Protein AF-A0A7C0VPS4-F1 (afdb_monomer_lite)

Foldseek 3Di:
DDKDQQCVVPVPDDLVVSVVVV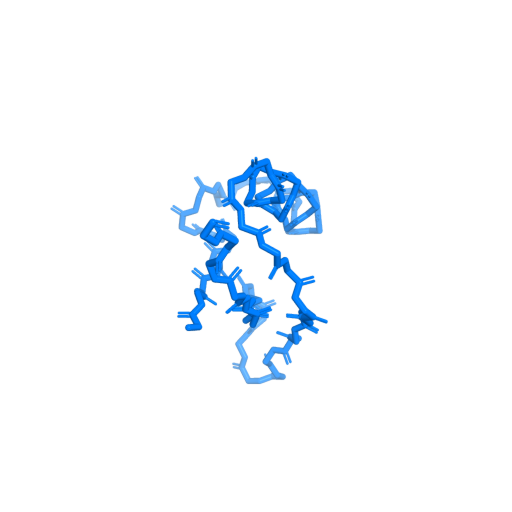VVVVVVFWAFPDKDDDPVRPSMIDTDTDGDD

Radius of gyration: 11.08 Å; chains: 1; bounding box: 19×18×32 Å

Secondary structure (DSSP, 8-state):
-EEEEHHHH-SSS-HHHHHHHHHHHHHHHSEEEEEEE-TT-TTEEEEEEE---

pLDDT: mean 95.13, std 6.0, range [60.78, 98.25]

Structure (mmCIF, N/CA/C/O backbone):
data_AF-A0A7C0VPS4-F1
#
_entry.id   AF-A0A7C0VPS4-F1
#
loop_
_atom_site.group_PDB
_atom_site.id
_atom_site.type_symbol
_atom_site.label_atom_id
_atom_site.label_alt_id
_atom_site.label_comp_id
_atom_site.label_asym_id
_atom_site.label_entity_id
_atom_site.label_seq_id
_atom_site.pdbx_PDB_ins_code
_atom_site.Cartn_x
_atom_site.Cartn_y
_atom_site.Cartn_z
_atom_site.occupancy
_atom_site.B_iso_or_equiv
_atom_site.auth_seq_id
_atom_site.auth_comp_id
_atom_site.auth_asym_id
_atom_site.auth_atom_id
_atom_site.pdbx_PDB_model_num
ATOM 1 N N . ILE A 1 1 ? -12.416 0.206 4.956 1.00 90.81 1 ILE A N 1
ATOM 2 C CA . ILE A 1 1 ? -11.477 -0.267 3.908 1.00 90.81 1 ILE A CA 1
ATOM 3 C C . ILE A 1 1 ? -10.974 0.973 3.197 1.00 90.81 1 ILE A C 1
ATOM 5 O O . ILE A 1 1 ? -11.795 1.831 2.902 1.00 90.81 1 ILE A O 1
ATOM 9 N N . LEU A 1 2 ? -9.666 1.086 2.989 1.00 96.12 2 LEU A N 1
ATOM 10 C CA . LEU A 1 2 ? -9.036 2.190 2.265 1.00 96.12 2 LEU A CA 1
ATOM 11 C C . LEU A 1 2 ? -8.485 1.677 0.933 1.00 96.12 2 LEU A C 1
ATOM 13 O O . LEU A 1 2 ? -8.161 0.494 0.807 1.00 96.12 2 LEU A O 1
ATOM 17 N N . MET A 1 3 ? -8.378 2.571 -0.045 1.00 97.25 3 MET A N 1
ATOM 18 C CA . MET A 1 3 ? -7.843 2.275 -1.370 1.00 97.25 3 MET A CA 1
ATOM 19 C C . MET A 1 3 ? -6.670 3.199 -1.663 1.00 97.25 3 MET A C 1
ATOM 21 O O . MET A 1 3 ? -6.827 4.416 -1.645 1.00 97.25 3 MET A O 1
ATOM 25 N N . ILE A 1 4 ? -5.517 2.612 -1.973 1.00 97.88 4 ILE A N 1
ATOM 26 C CA . ILE A 1 4 ? -4.353 3.339 -2.477 1.00 97.88 4 ILE A CA 1
ATOM 27 C C . ILE A 1 4 ? -4.310 3.132 -3.986 1.00 97.88 4 ILE A C 1
ATOM 29 O O . ILE A 1 4 ? -4.306 1.992 -4.452 1.00 97.88 4 ILE A O 1
ATOM 33 N N . LYS A 1 5 ? -4.273 4.228 -4.746 1.00 97.94 5 LYS A N 1
ATOM 34 C CA . LYS A 1 5 ? -4.087 4.230 -6.200 1.00 97.94 5 LYS A CA 1
ATOM 35 C C . LYS A 1 5 ? -2.781 4.949 -6.513 1.00 97.94 5 LYS A C 1
ATOM 37 O O . LYS A 1 5 ? -2.755 6.175 -6.570 1.00 97.94 5 LYS A O 1
ATOM 42 N N . ALA A 1 6 ? -1.712 4.188 -6.730 1.00 97.88 6 ALA A N 1
ATOM 43 C CA . ALA A 1 6 ? -0.353 4.723 -6.792 1.00 97.88 6 ALA A CA 1
ATOM 44 C C . ALA A 1 6 ? -0.198 5.825 -7.851 1.00 97.88 6 ALA A C 1
ATOM 46 O O . ALA A 1 6 ? 0.295 6.902 -7.549 1.00 97.88 6 ALA A O 1
ATOM 47 N N . ARG A 1 7 ? -0.742 5.620 -9.059 1.00 96.88 7 ARG A N 1
ATOM 48 C CA . ARG A 1 7 ? -0.657 6.601 -10.160 1.00 96.88 7 ARG A CA 1
ATOM 49 C C . ARG A 1 7 ? -1.443 7.896 -9.935 1.00 96.88 7 ARG A C 1
ATOM 51 O O . ARG A 1 7 ? -1.274 8.832 -10.707 1.00 96.88 7 ARG A O 1
ATOM 58 N N . SER A 1 8 ? -2.321 7.942 -8.934 1.00 98.06 8 SER A N 1
ATOM 59 C CA . SER A 1 8 ? -2.994 9.177 -8.514 1.00 98.06 8 SER A CA 1
ATOM 60 C C . SER A 1 8 ? -2.265 9.896 -7.375 1.00 98.06 8 SER A C 1
ATOM 62 O O . SER A 1 8 ? -2.637 11.021 -7.068 1.00 98.06 8 SER A O 1
ATOM 64 N N . ILE A 1 9 ? -1.252 9.263 -6.776 1.00 97.88 9 ILE A N 1
ATOM 65 C CA . ILE A 1 9 ? -0.331 9.873 -5.810 1.00 97.88 9 ILE A CA 1
ATOM 66 C C . ILE A 1 9 ? 0.874 10.416 -6.579 1.00 97.88 9 ILE A C 1
ATOM 68 O O . ILE A 1 9 ? 1.086 11.622 -6.623 1.00 97.88 9 ILE A O 1
ATOM 72 N N . ASP A 1 10 ? 1.592 9.532 -7.273 1.00 97.88 10 ASP A N 1
ATOM 73 C CA . ASP A 1 10 ? 2.684 9.889 -8.172 1.00 97.88 10 ASP A CA 1
ATOM 74 C C . ASP A 1 10 ? 2.657 8.966 -9.399 1.00 97.88 10 ASP A C 1
ATOM 76 O O . ASP A 1 10 ? 2.723 7.736 -9.318 1.00 97.88 10 ASP A O 1
ATOM 80 N N . SER A 1 11 ? 2.511 9.575 -10.573 1.00 97.44 11 SER A N 1
ATOM 81 C CA . SER A 1 11 ? 2.424 8.852 -11.843 1.00 97.44 11 SER A CA 1
ATOM 82 C C . SER A 1 11 ? 3.783 8.430 -12.404 1.00 97.44 11 SER A C 1
ATOM 84 O O . SER A 1 11 ? 3.822 7.567 -13.281 1.00 97.44 11 SER A O 1
ATOM 86 N N . THR A 1 12 ? 4.877 8.984 -11.889 1.00 97.50 12 THR A N 1
ATOM 87 C CA . THR A 1 12 ? 6.250 8.792 -12.371 1.00 97.50 12 THR A CA 1
ATOM 88 C C . THR A 1 12 ? 7.067 7.856 -11.485 1.00 97.50 12 THR A C 1
ATOM 90 O O . THR A 1 12 ? 7.954 7.168 -11.988 1.00 97.50 12 THR A O 1
ATOM 93 N N . ALA A 1 13 ? 6.734 7.768 -10.197 1.00 96.81 13 ALA A N 1
ATOM 94 C CA . ALA A 1 13 ? 7.438 6.918 -9.248 1.00 96.81 13 ALA A CA 1
ATOM 95 C C . ALA A 1 13 ? 7.109 5.418 -9.385 1.00 96.81 13 ALA A C 1
ATOM 97 O O . ALA A 1 13 ? 6.172 4.985 -10.079 1.00 96.81 13 ALA A O 1
ATOM 98 N N . ASP A 1 14 ? 7.924 4.6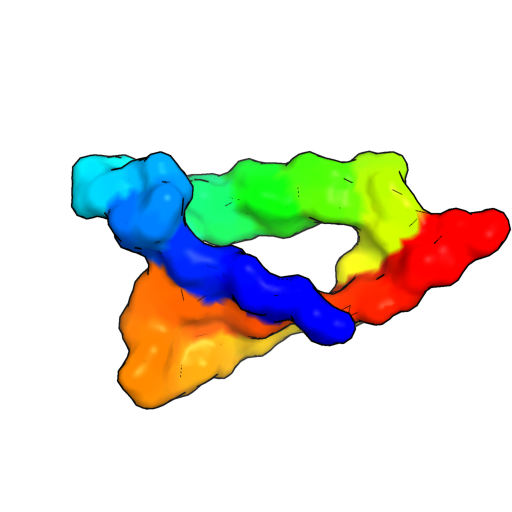07 -8.703 1.00 97.00 14 ASP A N 1
ATOM 99 C CA . ASP A 1 14 ? 7.709 3.172 -8.586 1.00 97.00 14 ASP A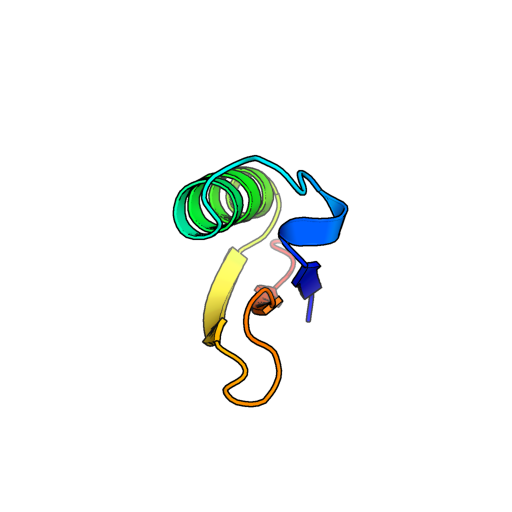 CA 1
ATOM 100 C C . ASP A 1 14 ? 6.497 2.866 -7.696 1.00 97.00 14 ASP A C 1
ATOM 102 O O . ASP A 1 14 ? 6.340 3.361 -6.580 1.00 97.00 14 ASP A O 1
ATOM 106 N N . THR A 1 15 ? 5.633 1.992 -8.201 1.00 97.12 15 THR A N 1
ATOM 107 C CA . THR A 1 15 ? 4.361 1.650 -7.564 1.00 97.12 15 THR A CA 1
ATOM 108 C C . THR A 1 15 ? 4.546 0.924 -6.235 1.00 97.12 15 THR A C 1
ATOM 110 O O . THR A 1 15 ? 3.729 1.091 -5.330 1.00 97.12 15 THR A O 1
ATOM 113 N N . ARG A 1 16 ? 5.595 0.104 -6.102 1.00 96.56 16 ARG A N 1
ATOM 114 C CA . ARG A 1 16 ? 5.851 -0.622 -4.859 1.00 96.56 16 ARG A CA 1
ATOM 115 C C . ARG A 1 16 ? 6.324 0.337 -3.770 1.00 96.56 16 ARG A C 1
ATOM 117 O O . ARG A 1 16 ? 5.813 0.228 -2.660 1.00 96.56 16 ARG A O 1
ATOM 124 N N . GLY A 1 17 ? 7.206 1.279 -4.105 1.00 97.75 17 GLY A N 1
ATOM 125 C CA . GLY A 1 17 ? 7.638 2.335 -3.185 1.00 97.75 17 GLY A CA 1
ATOM 126 C C . GLY A 1 17 ? 6.458 3.126 -2.616 1.00 97.75 17 GLY A C 1
ATOM 127 O O . GLY A 1 17 ? 6.297 3.187 -1.401 1.00 97.75 17 GLY A O 1
ATOM 128 N N . ILE A 1 18 ? 5.556 3.601 -3.487 1.00 98.25 18 ILE A N 1
ATOM 129 C CA . ILE A 1 18 ? 4.345 4.333 -3.068 1.00 98.25 18 ILE A CA 1
ATOM 130 C C . ILE A 1 18 ? 3.487 3.499 -2.106 1.00 98.25 18 ILE A C 1
ATOM 132 O O . ILE A 1 18 ? 2.986 4.003 -1.105 1.00 98.25 18 ILE A O 1
ATOM 136 N N . PHE A 1 19 ? 3.292 2.207 -2.387 1.00 98.00 19 PHE A N 1
ATOM 137 C CA . PHE A 1 19 ? 2.512 1.345 -1.497 1.00 98.00 19 PHE A CA 1
ATOM 138 C C . PHE A 1 19 ? 3.164 1.155 -0.128 1.00 98.00 19 PHE A C 1
ATOM 140 O O . PHE A 1 19 ? 2.452 1.141 0.874 1.00 98.00 19 PHE A O 1
ATOM 147 N N . GLU A 1 20 ? 4.481 0.959 -0.083 1.00 97.75 20 GLU A N 1
ATOM 148 C CA . GLU A 1 20 ? 5.220 0.780 1.168 1.00 97.75 20 GLU A CA 1
ATOM 149 C C . GLU A 1 20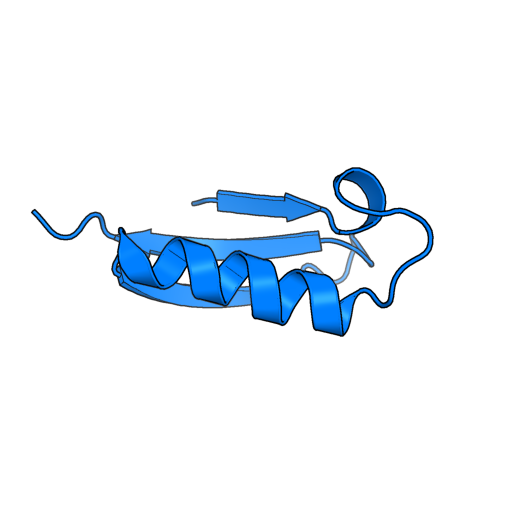 ? 5.155 2.052 2.026 1.00 97.75 20 GLU A C 1
ATOM 151 O O . GLU A 1 20 ? 4.824 1.959 3.209 1.00 97.75 20 GLU A O 1
ATOM 156 N N . GLU A 1 21 ? 5.356 3.222 1.416 1.00 98.06 21 GLU A N 1
ATOM 157 C CA . GLU A 1 21 ? 5.262 4.534 2.066 1.00 98.06 21 GLU A CA 1
ATOM 158 C C . GLU A 1 21 ? 3.850 4.814 2.594 1.00 98.06 21 GLU A C 1
ATOM 160 O O . GLU A 1 21 ? 3.659 4.961 3.801 1.00 98.06 21 GLU A O 1
ATOM 165 N N . SER A 1 22 ? 2.830 4.765 1.730 1.00 97.88 22 SER A N 1
ATOM 166 C CA . SER A 1 22 ? 1.445 5.054 2.127 1.00 97.88 22 SER A CA 1
ATOM 167 C C . SER A 1 22 ? 0.912 4.085 3.190 1.00 97.88 22 SER A C 1
ATOM 169 O O . SER A 1 22 ? 0.134 4.471 4.061 1.00 97.88 22 SER A O 1
ATOM 171 N N . VAL A 1 23 ? 1.291 2.801 3.150 1.00 97.62 23 VAL A N 1
ATOM 172 C CA . VAL A 1 23 ? 0.913 1.851 4.214 1.00 97.62 23 VAL A CA 1
ATOM 173 C C . VAL A 1 23 ? 1.679 2.138 5.507 1.00 97.62 23 VAL A C 1
ATOM 175 O O . VAL A 1 23 ? 1.123 1.920 6.585 1.00 97.62 23 VAL A O 1
ATOM 178 N N . GLY A 1 24 ? 2.924 2.611 5.413 1.00 97.25 24 GLY A N 1
ATOM 179 C CA . GLY A 1 24 ? 3.714 3.091 6.544 1.00 97.25 24 GLY A CA 1
ATOM 180 C C . GLY A 1 24 ? 3.008 4.223 7.285 1.00 97.25 24 GLY A C 1
ATOM 181 O O . GLY A 1 24 ? 2.722 4.071 8.469 1.00 97.25 24 GLY A O 1
ATOM 182 N N . GLU A 1 25 ? 2.617 5.276 6.568 1.00 95.75 25 GLU A N 1
ATOM 183 C CA . GLU A 1 25 ? 1.880 6.420 7.125 1.00 95.75 25 GLU A CA 1
ATOM 184 C C . GLU A 1 25 ? 0.558 5.993 7.779 1.00 95.75 25 GLU A C 1
ATOM 186 O O . GLU A 1 25 ? 0.240 6.383 8.902 1.00 95.75 25 GLU A O 1
ATOM 191 N N . LEU A 1 26 ? -0.213 5.117 7.120 1.00 95.12 26 LEU A N 1
ATOM 192 C CA . LEU A 1 26 ? -1.469 4.617 7.687 1.00 95.12 26 LEU A CA 1
ATOM 193 C C . LEU A 1 26 ? -1.256 3.881 9.018 1.00 95.12 26 LEU A C 1
ATOM 195 O O . LEU A 1 26 ? -2.099 3.969 9.910 1.00 95.12 26 LEU A O 1
ATOM 199 N N . ARG A 1 27 ? -0.1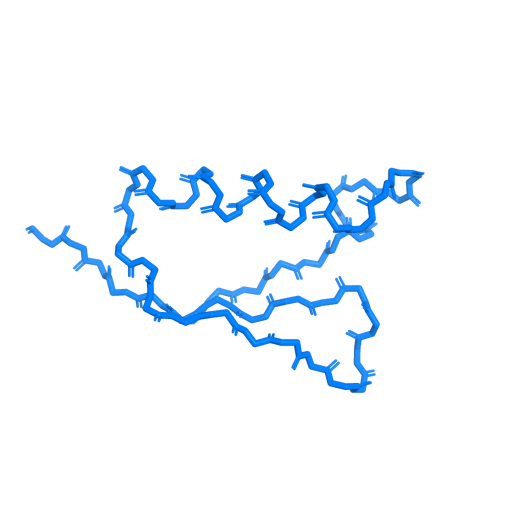45 3.157 9.185 1.00 94.81 27 ARG A N 1
ATOM 200 C CA . ARG A 1 27 ? 0.129 2.414 10.425 1.00 94.81 27 ARG A CA 1
ATOM 201 C C . ARG A 1 27 ? 0.348 3.312 11.641 1.00 94.81 27 ARG A C 1
ATOM 203 O O . ARG A 1 27 ? 0.196 2.812 12.752 1.00 94.81 27 ARG A O 1
ATOM 210 N N . GLU A 1 28 ? 0.658 4.594 11.459 1.00 92.25 28 GLU A N 1
ATOM 211 C CA . GLU A 1 28 ? 0.842 5.533 12.572 1.00 92.25 28 GLU A CA 1
ATOM 212 C C . GLU A 1 28 ? -0.476 5.851 13.297 1.00 92.25 28 GLU A C 1
ATOM 214 O O . GLU A 1 28 ? -0.474 6.105 14.499 1.00 92.25 28 GLU A O 1
ATOM 219 N N . GLY A 1 29 ? -1.612 5.791 12.589 1.00 90.56 29 GLY A N 1
ATOM 220 C CA . GLY A 1 29 ? -2.926 6.157 13.135 1.00 90.56 29 GLY A CA 1
ATOM 221 C C . GLY A 1 29 ? -3.957 5.027 13.188 1.00 90.56 29 GLY A C 1
ATOM 222 O O . GLY A 1 29 ? -4.942 5.128 13.921 1.00 90.56 29 GLY A O 1
ATOM 223 N N . ILE A 1 30 ? -3.773 3.947 12.421 1.00 94.69 30 ILE A N 1
ATOM 224 C CA . ILE A 1 30 ? -4.726 2.830 12.357 1.00 94.69 30 ILE A CA 1
ATOM 225 C C . ILE A 1 30 ? -4.032 1.467 12.344 1.00 94.69 30 ILE A C 1
ATOM 227 O O . ILE A 1 30 ? -2.942 1.278 11.809 1.00 94.69 30 ILE A O 1
ATOM 231 N N . SER A 1 31 ? -4.724 0.455 12.867 1.00 96.38 31 SER A N 1
ATOM 232 C CA . SER A 1 31 ? -4.256 -0.927 12.815 1.00 96.38 31 SER A CA 1
ATOM 233 C C . SER A 1 31 ? -4.532 -1.526 11.433 1.00 96.38 31 SER A C 1
ATOM 235 O O . SER A 1 31 ? -5.665 -1.902 11.120 1.00 96.38 31 SER A O 1
ATOM 237 N N . VAL A 1 32 ? -3.500 -1.617 10.590 1.00 96.81 32 VAL A N 1
ATOM 238 C CA . VAL A 1 32 ? -3.572 -2.301 9.289 1.00 96.81 32 VAL A CA 1
ATOM 239 C C . VAL A 1 32 ? -3.608 -3.815 9.505 1.00 96.81 32 VAL A C 1
ATOM 241 O O . VAL A 1 32 ? -2.641 -4.409 9.969 1.00 96.81 32 VAL A O 1
ATOM 244 N N . LEU A 1 33 ? -4.723 -4.443 9.136 1.00 97.31 33 LEU A N 1
ATOM 245 C CA . LEU A 1 33 ? -4.960 -5.878 9.306 1.00 97.31 33 LEU A CA 1
ATOM 246 C C . LEU A 1 33 ? -4.475 -6.688 8.101 1.00 97.31 33 LEU A C 1
ATOM 248 O O . LEU A 1 33 ? -3.950 -7.786 8.255 1.00 97.31 33 LEU A O 1
ATOM 252 N N . LYS A 1 34 ? -4.694 -6.168 6.889 1.00 97.75 34 LYS A N 1
ATOM 253 C CA . LYS A 1 34 ? -4.333 -6.847 5.641 1.00 97.75 34 LYS A CA 1
ATOM 254 C C . LYS A 1 34 ? -4.211 -5.851 4.498 1.00 97.75 34 LYS A C 1
ATOM 256 O O . LYS A 1 34 ? -5.010 -4.924 4.392 1.00 97.75 34 LYS A O 1
ATOM 261 N N . THR A 1 35 ? -3.267 -6.100 3.601 1.00 98.00 35 THR A N 1
ATOM 262 C CA . THR A 1 35 ? -3.227 -5.472 2.281 1.00 98.00 35 THR A CA 1
ATOM 263 C C . THR A 1 35 ? -3.531 -6.515 1.208 1.00 98.00 35 THR A C 1
ATOM 265 O O . THR A 1 35 ? -3.159 -7.684 1.328 1.00 98.00 35 THR A O 1
ATOM 268 N N . THR A 1 36 ? -4.261 -6.118 0.171 1.00 97.56 36 THR A N 1
ATOM 269 C CA . THR A 1 36 ? -4.646 -6.997 -0.939 1.00 97.56 36 THR A CA 1
ATOM 270 C C . THR A 1 36 ? -4.419 -6.258 -2.247 1.00 97.56 36 THR A C 1
ATOM 272 O O . THR A 1 36 ? -4.933 -5.157 -2.444 1.00 97.56 36 THR A O 1
ATOM 275 N N . LYS A 1 37 ? -3.675 -6.882 -3.167 1.00 95.88 37 LYS A N 1
ATOM 276 C CA . LYS A 1 37 ? -3.654 -6.449 -4.566 1.00 95.88 37 LYS A CA 1
ATOM 277 C C . LYS A 1 37 ? -4.978 -6.810 -5.219 1.00 95.88 37 LYS A C 1
ATOM 279 O O . LYS A 1 37 ? -5.533 -7.873 -4.941 1.00 95.88 37 LYS A O 1
ATOM 284 N N . LEU A 1 38 ? -5.453 -5.946 -6.104 1.00 92.50 38 LEU A N 1
ATOM 285 C CA . LEU A 1 38 ? -6.626 -6.225 -6.916 1.00 92.50 38 LEU A CA 1
ATOM 286 C C . LEU A 1 38 ? -6.154 -6.616 -8.324 1.00 92.50 38 LEU A C 1
ATOM 288 O O . LEU A 1 38 ? -5.660 -5.750 -9.040 1.00 92.50 38 LEU A O 1
ATOM 292 N N . PRO A 1 39 ? -6.279 -7.888 -8.747 1.00 88.62 39 PRO A N 1
ATOM 293 C CA . PRO A 1 39 ? -5.681 -8.362 -10.001 1.00 88.62 39 PRO A CA 1
ATOM 294 C C . PRO A 1 39 ? -6.131 -7.590 -11.248 1.00 88.62 39 PRO A C 1
ATOM 296 O O . PRO A 1 39 ? -5.359 -7.436 -12.187 1.00 88.62 39 PRO A O 1
ATOM 299 N N . GLN A 1 40 ? -7.363 -7.072 -11.242 1.00 93.75 40 GLN A N 1
ATOM 300 C CA . GLN A 1 40 ? -7.935 -6.290 -12.344 1.00 93.75 40 GLN A CA 1
ATOM 301 C C . GLN A 1 40 ? -7.476 -4.817 -12.349 1.00 93.75 40 GLN A C 1
ATOM 303 O O . GLN A 1 40 ? -7.735 -4.100 -13.311 1.00 93.75 40 GLN A O 1
ATOM 308 N N . TYR A 1 41 ? -6.778 -4.357 -11.304 1.00 93.44 41 TYR A N 1
ATOM 309 C CA . TYR A 1 41 ? -6.373 -2.963 -11.125 1.00 93.44 41 TYR A CA 1
ATOM 310 C C . TYR A 1 41 ? -4.885 -2.866 -10.750 1.00 93.44 41 TYR A C 1
ATOM 312 O O . TYR A 1 41 ? -4.512 -2.879 -9.578 1.00 93.44 41 TYR A O 1
ATOM 320 N N . ARG A 1 42 ? -4.026 -2.732 -11.769 1.00 91.75 42 ARG A N 1
ATOM 321 C CA . ARG A 1 42 ? -2.554 -2.817 -11.669 1.00 91.75 42 ARG A CA 1
ATOM 322 C C . ARG A 1 42 ? -1.927 -1.943 -10.576 1.00 91.75 42 ARG A C 1
ATOM 324 O O . ARG A 1 42 ? -1.071 -2.419 -9.839 1.00 91.75 42 ARG A O 1
ATOM 331 N N . ASP A 1 43 ? -2.368 -0.692 -10.470 1.00 96.94 43 ASP A N 1
ATOM 332 C CA . ASP A 1 43 ? -1.769 0.309 -9.574 1.00 96.94 43 ASP A CA 1
ATOM 333 C C . ASP A 1 43 ? -2.593 0.539 -8.299 1.00 96.94 43 ASP A C 1
ATOM 335 O O . ASP A 1 43 ? -2.525 1.614 -7.702 1.00 96.94 43 ASP A O 1
ATOM 339 N N . HIS A 1 44 ? -3.407 -0.447 -7.905 1.00 97.88 44 HIS A N 1
ATOM 340 C CA . HIS A 1 44 ? -4.283 -0.345 -6.741 1.00 97.88 44 HIS A CA 1
ATOM 341 C C . HIS A 1 44 ? -3.926 -1.358 -5.655 1.00 97.88 44 HIS A C 1
ATOM 343 O O . HIS A 1 44 ? -3.687 -2.541 -5.919 1.00 97.88 44 HIS A O 1
ATOM 349 N N . LEU A 1 45 ? -3.985 -0.893 -4.411 1.00 98.12 45 LEU A N 1
ATOM 350 C CA . LEU A 1 45 ? -3.860 -1.716 -3.221 1.00 98.12 45 LEU A CA 1
ATOM 351 C C . LEU A 1 45 ? -5.023 -1.420 -2.272 1.00 98.12 45 LEU A C 1
ATOM 353 O O . LEU A 1 45 ? -5.246 -0.278 -1.873 1.00 98.12 45 LEU A O 1
ATOM 357 N N . ALA A 1 46 ? -5.761 -2.464 -1.906 1.00 98.06 46 ALA A N 1
ATOM 358 C CA . ALA A 1 46 ? -6.773 -2.390 -0.866 1.00 98.06 46 ALA A CA 1
ATOM 359 C C . ALA A 1 46 ? -6.110 -2.565 0.502 1.00 98.06 46 ALA A C 1
ATOM 361 O O . ALA A 1 46 ? -5.366 -3.527 0.714 1.00 98.06 46 ALA A O 1
ATOM 362 N N . VAL A 1 47 ? -6.416 -1.669 1.437 1.00 98.06 47 VAL A N 1
ATOM 363 C CA . VAL A 1 47 ? -5.949 -1.727 2.825 1.00 98.06 47 VAL A CA 1
ATOM 364 C C . VAL A 1 47 ? -7.149 -1.954 3.739 1.00 98.06 47 VAL A C 1
ATOM 366 O O . VAL A 1 47 ? -8.079 -1.148 3.831 1.00 98.06 47 VAL A O 1
ATOM 369 N N . ILE A 1 48 ? -7.142 -3.092 4.420 1.00 97.88 48 ILE A N 1
ATOM 370 C CA . ILE A 1 48 ? -8.131 -3.461 5.427 1.00 97.88 48 ILE A CA 1
ATOM 371 C C . ILE A 1 48 ? -7.533 -3.081 6.772 1.00 97.88 48 ILE A C 1
ATOM 373 O O . ILE A 1 48 ? -6.472 -3.578 7.147 1.00 97.88 48 ILE A O 1
ATOM 377 N N . ALA A 1 49 ? -8.210 -2.195 7.490 1.00 96.94 49 ALA A N 1
ATOM 378 C CA . ALA A 1 49 ? -7.725 -1.655 8.744 1.00 96.94 49 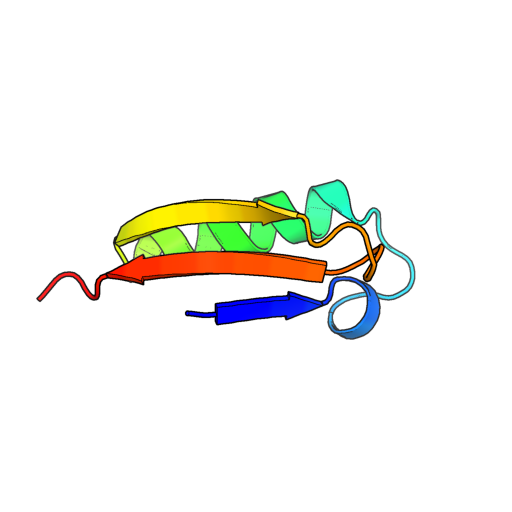ALA A CA 1
ATOM 379 C C . ALA A 1 49 ? -8.863 -1.502 9.752 1.00 96.94 49 ALA A C 1
ATOM 381 O O . ALA A 1 49 ? -10.038 -1.432 9.380 1.00 96.94 49 ALA A O 1
ATOM 382 N N . ARG A 1 50 ? -8.487 -1.438 11.026 1.00 95.50 50 ARG A N 1
ATOM 383 C CA . ARG A 1 50 ? -9.359 -1.147 12.160 1.00 95.50 50 ARG A CA 1
ATOM 384 C C . ARG A 1 50 ? -8.857 0.117 12.845 1.00 95.50 50 ARG A C 1
ATOM 386 O O . ARG A 1 50 ? -7.659 0.250 13.082 1.00 95.50 50 ARG A O 1
ATOM 393 N N . VAL A 1 51 ? -9.777 1.015 13.187 1.00 89.50 51 VAL A N 1
ATOM 394 C CA . VAL A 1 51 ? -9.456 2.179 14.018 1.00 89.50 51 VAL A CA 1
ATOM 395 C C . VAL A 1 51 ? -9.080 1.673 15.407 1.00 89.50 51 VAL A C 1
ATOM 397 O O . VAL A 1 51 ? -9.874 0.994 16.061 1.00 89.50 51 VAL A O 1
ATOM 400 N N . THR A 1 52 ? -7.853 1.955 15.822 1.00 75.94 52 THR A N 1
ATOM 401 C CA . THR A 1 52 ? -7.402 1.798 17.203 1.00 75.94 52 THR A CA 1
ATOM 402 C C . THR A 1 52 ? -8.069 2.918 17.996 1.00 75.94 52 THR A C 1
ATOM 404 O O . THR A 1 52 ? -7.740 4.082 17.797 1.00 75.94 52 THR A O 1
ATOM 407 N N . ARG A 1 53 ? -9.107 2.579 18.768 1.00 60.78 53 ARG A N 1
ATOM 408 C CA . ARG A 1 53 ? -9.689 3.496 19.756 1.00 60.78 53 ARG A CA 1
ATOM 409 C C . ARG A 1 53 ? -8.763 3.626 20.951 1.00 60.78 53 ARG A C 1
ATOM 411 O O . ARG A 1 53 ? -8.138 2.594 21.287 1.00 60.78 53 ARG A O 1
#

Sequence (53 aa):
ILMIKARSIDSTADTRGIFEESVGELREGISVLKTTKLPQYRDHLAVIARVTR